Protein AF-A0A182WFQ1-F1 (afdb_monomer_lite)

pLDDT: mean 82.79, std 10.6, range [50.44, 94.12]

Radius of gyration: 27.4 Å; chains: 1; bounding box: 54×33×78 Å

Secondary structure (DSSP, 8-state):
--HHHHHHHHHHHHHHHHHHHHHHHHHHHHHHHHHHHHHHHHHHHHHHHHHHHHHHHHHHHHHHHHHHHSTTT----HHHHHHHHHHHHHHHHHHHHHHHHHHHHHHHHHHHHHHHHHHHHHHTT-

Structure (mmCIF, N/CA/C/O backbone):
data_AF-A0A182WFQ1-F1
#
_entry.id   AF-A0A182WFQ1-F1
#
loop_
_atom_site.group_PDB
_atom_site.id
_atom_site.type_symbol
_atom_site.label_atom_id
_atom_site.label_alt_id
_atom_site.label_comp_id
_atom_site.label_asym_id
_atom_site.label_entity_id
_atom_site.label_seq_id
_atom_site.pdbx_PDB_ins_code
_atom_site.Cartn_x
_atom_site.Cartn_y
_atom_site.Cartn_z
_atom_site.occupancy
_atom_site.B_iso_or_equiv
_atom_site.auth_seq_id
_atom_site.auth_comp_id
_atom_site.auth_asym_id
_atom_site.auth_atom_id
_atom_site.pdbx_PDB_model_num
ATOM 1 N N . MET A 1 1 ? -12.522 26.224 32.947 1.00 50.44 1 MET A N 1
ATOM 2 C CA . MET A 1 1 ? -12.368 24.757 32.776 1.00 50.44 1 MET A CA 1
ATOM 3 C C . MET A 1 1 ? -13.266 23.891 33.689 1.00 50.44 1 MET A C 1
ATOM 5 O O . MET A 1 1 ? -13.048 22.689 33.748 1.00 50.44 1 MET A O 1
ATOM 9 N N . ASN A 1 2 ? -14.300 24.424 34.371 1.00 58.62 2 ASN A N 1
ATOM 10 C CA . ASN A 1 2 ? -14.943 23.707 35.496 1.00 58.62 2 ASN A CA 1
ATOM 11 C C . ASN A 1 2 ? -16.427 23.343 35.331 1.00 58.62 2 ASN A C 1
ATOM 13 O O . ASN A 1 2 ? -16.930 22.537 36.112 1.00 58.62 2 ASN A O 1
ATOM 17 N N . GLU A 1 3 ? -17.139 23.889 34.344 1.00 68.88 3 GLU A N 1
ATOM 18 C CA . GLU A 1 3 ? -18.577 23.627 34.207 1.00 68.88 3 GLU A CA 1
ATOM 19 C C . GLU A 1 3 ? -18.862 22.309 33.475 1.00 68.88 3 GLU A C 1
ATOM 21 O O . GLU A 1 3 ? -19.625 21.482 33.975 1.00 68.88 3 GLU A O 1
ATOM 26 N N . SER A 1 4 ? -18.160 22.045 32.369 1.00 68.12 4 SER A N 1
ATOM 27 C CA . SER A 1 4 ? -18.253 20.787 31.614 1.00 68.12 4 SER A CA 1
ATOM 28 C C . SER A 1 4 ? -17.891 19.580 32.484 1.00 68.12 4 SER A C 1
ATOM 30 O O . SER A 1 4 ? -18.611 18.586 32.509 1.00 68.12 4 SER A O 1
ATOM 32 N N . THR A 1 5 ? -16.836 19.704 33.293 1.00 71.31 5 THR A N 1
ATOM 33 C CA . THR A 1 5 ? -16.376 18.661 34.220 1.00 71.31 5 THR A CA 1
ATOM 34 C C . THR A 1 5 ? -17.359 18.433 35.375 1.00 71.31 5 THR A C 1
ATOM 36 O O . THR A 1 5 ? -17.559 17.293 35.795 1.00 71.31 5 THR A O 1
ATOM 39 N N . ARG A 1 6 ? -18.029 19.487 35.880 1.00 70.88 6 ARG A N 1
ATOM 40 C CA . ARG A 1 6 ? -19.098 19.362 36.896 1.00 70.88 6 ARG A CA 1
ATOM 41 C C . ARG A 1 6 ? -20.345 18.681 36.331 1.00 70.88 6 ARG A C 1
ATOM 43 O O . ARG A 1 6 ? -20.879 17.782 36.981 1.00 70.88 6 ARG A O 1
ATOM 50 N N . ARG A 1 7 ? -20.783 19.069 35.128 1.00 70.31 7 ARG A N 1
ATOM 51 C CA . ARG A 1 7 ? -21.941 18.468 34.441 1.00 70.31 7 ARG A CA 1
ATOM 52 C C . ARG A 1 7 ? -21.690 16.999 34.078 1.00 70.31 7 ARG A C 1
ATOM 54 O O . ARG A 1 7 ? -22.576 16.167 34.283 1.00 70.31 7 ARG A O 1
ATOM 61 N N . LEU A 1 8 ? -20.468 16.662 33.651 1.00 68.38 8 LEU A N 1
ATOM 62 C CA . LEU A 1 8 ? -20.026 15.279 33.435 1.00 68.38 8 LEU A CA 1
ATOM 63 C C . LEU A 1 8 ? -20.083 14.452 34.723 1.00 68.38 8 LEU A C 1
ATOM 65 O O . LEU A 1 8 ? -20.661 13.370 34.719 1.00 68.38 8 LEU A O 1
ATOM 69 N N . LYS A 1 9 ? -19.563 14.965 35.848 1.00 65.69 9 LYS A N 1
ATOM 70 C CA . LYS A 1 9 ? -19.596 14.255 37.143 1.00 65.69 9 LYS A CA 1
ATOM 71 C C . LYS A 1 9 ? -21.018 14.007 37.658 1.00 65.69 9 LYS A C 1
ATOM 73 O O . LYS A 1 9 ? -21.297 12.933 38.185 1.00 65.69 9 LYS A O 1
ATOM 78 N N . LEU A 1 10 ? -21.920 14.978 37.507 1.00 69.69 10 LEU A N 1
ATOM 79 C CA . LEU A 1 10 ? -23.327 14.836 37.907 1.00 69.69 10 LEU A CA 1
ATOM 80 C C . LEU A 1 10 ? -24.071 13.804 37.048 1.00 69.69 10 LEU A C 1
ATOM 82 O O . LEU A 1 10 ? -24.807 12.978 37.586 1.00 69.69 10 LEU A O 1
ATOM 86 N N . SER A 1 11 ? -23.834 13.808 35.735 1.00 61.69 11 SER A N 1
ATOM 87 C CA . SER A 1 11 ? -24.432 12.835 34.809 1.00 61.69 11 SER A CA 1
ATOM 88 C C . SER A 1 11 ? -23.849 11.433 35.009 1.00 61.69 11 SER A C 1
ATOM 90 O O . SER A 1 11 ? -24.584 10.450 35.008 1.00 61.69 11 SER A O 1
ATOM 92 N N . SER A 1 12 ? -22.545 11.346 35.292 1.00 61.91 12 SER A N 1
ATOM 93 C CA . SER A 1 12 ? -21.838 10.103 35.613 1.00 61.91 12 SER A CA 1
ATOM 94 C C . SER A 1 12 ? -22.377 9.426 36.875 1.00 61.91 12 SER A C 1
ATOM 96 O O . SER A 1 12 ? -22.574 8.217 36.874 1.00 61.91 12 SER A O 1
ATOM 98 N N . LYS A 1 13 ? -22.721 10.194 37.920 1.00 64.44 13 LYS A N 1
ATOM 99 C CA . LYS A 1 13 ? -23.388 9.651 39.116 1.00 64.44 13 LYS A CA 1
ATOM 100 C C . LYS A 1 13 ? -24.792 9.099 38.838 1.00 64.44 13 LYS A C 1
ATOM 102 O O . LYS A 1 13 ? -25.201 8.161 39.507 1.00 64.44 13 LYS A O 1
ATOM 107 N N . LYS A 1 14 ? -25.526 9.673 37.878 1.00 66.75 14 LYS A N 1
ATOM 108 C CA . LYS A 1 14 ? -26.889 9.239 37.514 1.00 66.75 14 LYS A CA 1
ATOM 109 C C . LYS A 1 14 ? -26.914 8.017 36.592 1.00 66.75 14 LYS A C 1
ATOM 111 O O . LYS A 1 14 ? -27.834 7.218 36.685 1.00 66.75 14 LYS A O 1
ATOM 116 N N . LEU A 1 15 ? -25.924 7.886 35.711 1.00 67.31 15 LEU A N 1
ATOM 117 C CA . LEU A 1 15 ? -25.874 6.873 34.646 1.00 67.31 15 LEU A CA 1
ATOM 118 C C . LEU A 1 15 ? -24.772 5.818 34.860 1.00 67.31 15 LEU A C 1
ATOM 120 O O . LEU A 1 15 ? -24.500 5.027 33.960 1.00 67.31 15 LEU A O 1
ATOM 124 N N . GLY A 1 16 ? -24.117 5.822 36.027 1.00 63.91 16 GLY A N 1
ATOM 125 C CA . GLY A 1 16 ? -22.836 5.152 36.287 1.00 63.91 16 GLY A CA 1
ATOM 126 C C . GLY A 1 16 ? -22.711 3.724 35.752 1.00 63.91 16 GLY A C 1
ATOM 127 O O . GLY A 1 16 ? -21.753 3.439 35.041 1.00 63.91 16 GLY A O 1
ATOM 128 N N . SER A 1 17 ? -23.694 2.851 35.999 1.00 68.56 17 SER A N 1
ATOM 129 C CA . SER A 1 17 ? -23.629 1.453 35.537 1.00 68.56 17 SER A CA 1
ATOM 130 C C . SER A 1 17 ? -23.721 1.303 34.014 1.00 68.56 17 SER A C 1
ATOM 132 O O . SER A 1 17 ? -23.117 0.396 33.452 1.00 68.56 17 SER A O 1
ATOM 134 N N . CYS A 1 18 ? -24.442 2.194 33.329 1.00 72.88 18 CYS A N 1
ATOM 135 C CA . CYS A 1 18 ? -24.583 2.177 31.872 1.00 72.88 18 CYS A CA 1
ATOM 136 C C . CYS A 1 18 ? -23.333 2.753 31.191 1.00 72.88 18 CYS A C 1
ATOM 138 O O . CYS A 1 18 ? -22.899 2.253 30.159 1.00 72.88 18 CYS A O 1
ATOM 140 N N . ILE A 1 19 ? -22.709 3.767 31.802 1.00 72.88 19 ILE A N 1
ATOM 141 C CA . ILE A 1 19 ? -21.465 4.369 31.301 1.00 72.88 19 ILE A CA 1
ATOM 142 C C . ILE A 1 19 ? -20.292 3.389 31.411 1.00 72.88 19 ILE A C 1
ATOM 144 O O . ILE A 1 19 ? -19.478 3.313 30.493 1.00 72.88 19 ILE A O 1
ATOM 148 N N . GLU A 1 20 ? -20.188 2.631 32.507 1.00 72.25 20 GLU A N 1
ATOM 149 C CA . GLU A 1 20 ? -19.124 1.627 32.641 1.00 72.25 20 GLU A CA 1
ATOM 150 C C . GLU A 1 20 ? -19.299 0.453 31.677 1.00 72.25 20 GLU A C 1
ATOM 152 O O . GLU A 1 20 ? -18.312 -0.001 31.104 1.00 72.25 20 GLU A O 1
ATOM 157 N N . LYS A 1 21 ? -20.540 0.025 31.417 1.00 73.00 21 LYS A N 1
ATOM 158 C CA . LYS A 1 21 ? -20.833 -1.020 30.423 1.00 73.00 21 LYS A CA 1
ATOM 159 C C . LYS A 1 21 ? -20.558 -0.575 28.986 1.00 73.00 21 LYS A C 1
ATOM 161 O O . LYS A 1 21 ? -20.089 -1.380 28.192 1.00 73.00 21 LYS A O 1
ATOM 166 N N . ALA A 1 22 ? -20.804 0.694 28.657 1.00 80.44 22 ALA A N 1
A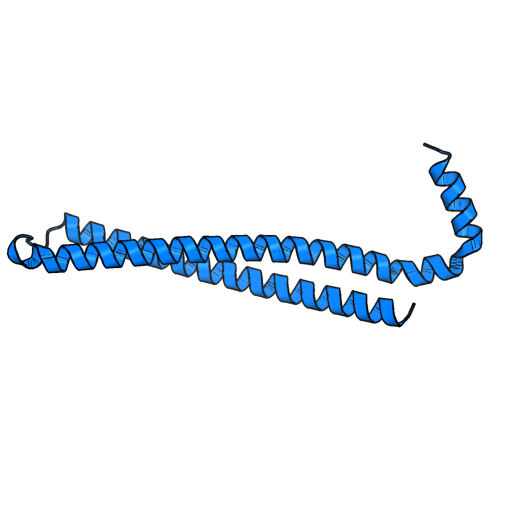TOM 167 C CA . ALA A 1 22 ? -20.588 1.227 27.311 1.00 80.44 22 ALA A CA 1
ATOM 168 C C . ALA A 1 22 ? -19.132 1.621 27.020 1.00 80.44 22 ALA A C 1
ATOM 170 O O . ALA A 1 22 ? -18.740 1.724 25.859 1.00 80.44 22 ALA A O 1
ATOM 171 N N . ARG A 1 23 ? -18.303 1.839 28.050 1.00 84.25 23 ARG A N 1
ATOM 172 C CA . ARG A 1 23 ? -16.907 2.274 27.879 1.00 84.25 23 ARG A CA 1
ATOM 173 C C . ARG A 1 23 ? -16.076 1.343 26.973 1.00 84.25 23 ARG A C 1
ATOM 175 O O . ARG A 1 23 ? -15.451 1.873 26.056 1.00 84.25 23 ARG A O 1
ATOM 182 N N . PRO A 1 24 ? -16.096 0.003 27.133 1.00 86.25 24 PRO A N 1
ATOM 183 C CA . PRO A 1 24 ? -15.333 -0.901 26.269 1.00 86.25 24 PRO A CA 1
ATOM 184 C C . PRO A 1 24 ? -15.710 -0.795 24.788 1.00 86.25 24 PRO A C 1
ATOM 186 O O . PRO A 1 24 ? -14.838 -0.910 23.928 1.00 86.25 24 PRO A O 1
ATOM 189 N N . TYR A 1 25 ? -16.988 -0.546 24.484 1.00 86.44 25 TYR A N 1
ATOM 190 C CA . TYR A 1 25 ? -17.459 -0.343 23.114 1.00 86.44 25 TYR A CA 1
ATOM 191 C C . TYR A 1 25 ? -16.864 0.926 22.500 1.00 86.44 25 TYR A C 1
ATOM 193 O O . TYR A 1 25 ? -16.300 0.869 21.411 1.00 86.44 25 TYR A O 1
ATOM 201 N N . TYR A 1 26 ? -16.915 2.058 23.209 1.00 87.00 26 TYR A N 1
ATOM 202 C CA . TYR A 1 26 ? -16.348 3.311 22.702 1.00 87.00 26 TYR A CA 1
ATOM 203 C C . TYR A 1 26 ? -14.820 3.249 22.559 1.00 87.00 26 TYR A C 1
ATOM 205 O O . TYR A 1 26 ? -14.282 3.761 21.579 1.00 87.00 26 TYR A O 1
ATOM 213 N N . GLU A 1 27 ? -14.122 2.567 23.470 1.00 89.19 27 GLU A N 1
ATOM 214 C CA . GLU A 1 27 ? -12.681 2.311 23.335 1.00 89.19 27 GLU A CA 1
ATOM 215 C C . GLU A 1 27 ? -12.360 1.419 22.123 1.00 89.19 27 GLU A C 1
ATOM 217 O O . GLU A 1 27 ? -11.361 1.632 21.433 1.00 89.19 27 GLU A O 1
ATOM 222 N N . ALA A 1 28 ? -13.191 0.409 21.844 1.00 88.12 28 ALA A N 1
ATOM 223 C CA . ALA A 1 28 ? -13.051 -0.416 20.647 1.00 88.12 28 ALA A CA 1
ATOM 224 C C . ALA A 1 28 ? -13.347 0.386 19.371 1.00 88.12 28 ALA A C 1
ATOM 226 O O . ALA A 1 28 ? -12.625 0.235 18.388 1.00 88.12 28 ALA A O 1
ATOM 227 N N . LEU A 1 29 ? -14.347 1.272 19.401 1.00 89.31 29 LEU A N 1
ATOM 228 C CA . LEU A 1 29 ? -14.722 2.133 18.280 1.00 89.31 29 LEU A CA 1
ATOM 229 C C . LEU A 1 29 ? -13.594 3.102 17.916 1.00 89.31 29 LEU A C 1
ATOM 231 O O . LEU A 1 29 ? -13.276 3.275 16.740 1.00 89.31 29 LEU A O 1
ATOM 235 N N . GLU A 1 30 ? -12.944 3.697 18.917 1.00 91.44 30 GLU A N 1
ATOM 236 C CA . GLU A 1 30 ? -11.777 4.552 18.700 1.00 91.44 30 GLU A CA 1
ATOM 237 C C . GLU A 1 30 ? -10.620 3.767 18.064 1.00 91.44 30 GLU A C 1
ATOM 239 O O . GLU A 1 30 ? -10.039 4.214 17.073 1.00 91.44 30 GLU A O 1
ATOM 244 N N . LYS A 1 31 ? -10.339 2.553 18.555 1.00 90.44 31 LYS A N 1
ATOM 245 C CA . LYS A 1 31 ? -9.314 1.670 17.973 1.00 90.44 31 LYS A CA 1
ATOM 246 C C . LYS A 1 31 ? -9.639 1.258 16.537 1.00 90.44 31 LYS A C 1
ATOM 248 O O . LYS A 1 31 ? -8.745 1.285 15.694 1.00 90.44 31 LYS A O 1
ATOM 253 N N . ALA A 1 32 ? -10.894 0.919 16.246 1.00 89.31 32 ALA A N 1
ATOM 254 C CA . ALA A 1 32 ? -11.339 0.585 14.896 1.00 89.31 32 ALA A CA 1
ATOM 255 C C . ALA A 1 32 ? -11.180 1.777 13.946 1.00 89.31 32 ALA A C 1
ATOM 257 O O . ALA A 1 32 ? -10.676 1.613 12.839 1.00 89.31 32 ALA A O 1
ATOM 258 N N . LYS A 1 33 ? -11.501 2.993 14.403 1.00 92.69 33 LYS A N 1
ATOM 259 C CA . LYS A 1 33 ? -11.310 4.218 13.619 1.00 92.69 33 LYS A CA 1
ATOM 260 C C . LYS A 1 33 ? -9.837 4.489 13.305 1.00 92.69 33 LYS A C 1
ATOM 262 O O . LYS A 1 33 ? -9.510 4.841 12.174 1.00 92.69 33 LYS A O 1
ATOM 267 N N . VAL A 1 34 ? -8.939 4.306 14.275 1.00 93.81 34 VAL A N 1
ATOM 268 C CA . VAL A 1 34 ? -7.491 4.429 14.036 1.00 93.81 34 VAL A CA 1
ATOM 269 C C . VAL A 1 34 ? -7.023 3.377 13.027 1.00 93.81 34 VAL A C 1
ATOM 271 O O . VAL A 1 34 ? -6.371 3.726 12.045 1.00 93.81 34 VAL A O 1
ATOM 274 N N . ALA A 1 35 ? -7.416 2.113 13.209 1.00 89.31 35 ALA A N 1
ATOM 275 C CA . ALA A 1 35 ? -7.068 1.032 12.288 1.00 89.31 35 ALA A CA 1
ATOM 276 C C . ALA A 1 35 ? -7.601 1.278 10.863 1.00 89.31 35 ALA A C 1
ATOM 278 O O . ALA A 1 35 ? -6.898 1.006 9.890 1.00 89.31 35 ALA A O 1
ATOM 279 N N . GLN A 1 36 ? -8.798 1.857 10.731 1.00 90.31 36 GLN A N 1
ATOM 280 C CA . GLN A 1 36 ? -9.384 2.244 9.448 1.00 90.31 36 GLN A CA 1
ATOM 281 C C . GLN A 1 36 ? -8.521 3.282 8.726 1.00 90.31 36 GLN A C 1
ATOM 283 O O . GLN A 1 36 ? -8.207 3.111 7.550 1.00 90.31 36 GLN A O 1
ATOM 288 N N . LEU A 1 37 ? -8.120 4.347 9.427 1.00 94.12 37 LEU A N 1
ATOM 289 C CA . LEU A 1 37 ? -7.291 5.413 8.859 1.00 94.12 37 LEU A CA 1
ATOM 290 C C . LEU A 1 37 ? -5.923 4.882 8.422 1.00 94.12 37 LEU A C 1
ATOM 292 O O . LEU A 1 37 ? -5.447 5.208 7.335 1.00 94.12 37 LEU A O 1
ATOM 296 N N . GLU A 1 38 ? -5.306 4.021 9.232 1.00 92.00 38 GLU A N 1
ATOM 297 C CA . GLU A 1 38 ? -4.048 3.369 8.867 1.00 92.00 38 GLU A CA 1
ATOM 298 C C . GLU A 1 38 ? -4.203 2.446 7.651 1.00 92.00 38 GLU A C 1
ATOM 300 O O . GLU A 1 38 ? -3.338 2.432 6.772 1.00 92.00 38 GLU A O 1
ATOM 305 N N . CYS A 1 39 ? -5.309 1.700 7.567 1.00 90.50 39 CYS A N 1
ATOM 306 C CA . CYS A 1 39 ? -5.619 0.847 6.423 1.00 90.50 39 CYS A CA 1
ATOM 307 C C . CYS A 1 39 ? -5.824 1.671 5.146 1.00 90.50 39 CYS A C 1
ATOM 309 O O . CYS A 1 39 ? -5.272 1.332 4.098 1.00 90.50 39 CYS A O 1
ATOM 311 N N . GLN A 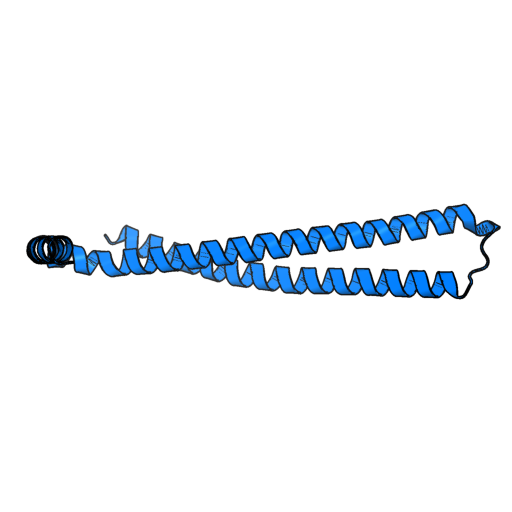1 40 ? -6.555 2.785 5.224 1.00 92.38 40 GLN A N 1
ATOM 312 C CA . GLN A 1 40 ? -6.744 3.703 4.097 1.00 92.38 40 GLN A CA 1
ATOM 313 C C . GLN A 1 40 ? -5.411 4.300 3.636 1.00 92.38 40 GLN A C 1
ATOM 315 O O . GLN A 1 40 ? -5.115 4.299 2.442 1.00 92.38 40 GLN A O 1
ATOM 320 N N . ALA A 1 41 ? -4.560 4.732 4.568 1.00 93.56 41 ALA A N 1
ATOM 321 C CA . ALA A 1 41 ? -3.229 5.230 4.237 1.00 93.56 41 ALA A CA 1
ATOM 322 C C . ALA A 1 41 ? -2.369 4.159 3.538 1.00 93.56 41 ALA A C 1
ATOM 324 O O . ALA A 1 41 ? -1.704 4.455 2.544 1.00 93.56 41 ALA A O 1
ATOM 325 N N . ALA A 1 42 ? -2.406 2.909 4.012 1.00 88.94 42 ALA A N 1
ATOM 326 C CA . ALA A 1 42 ? -1.711 1.793 3.368 1.00 88.94 42 ALA A CA 1
ATOM 327 C C . ALA A 1 42 ? -2.296 1.459 1.981 1.00 88.94 42 ALA A C 1
ATOM 329 O O . ALA A 1 42 ? -1.543 1.178 1.050 1.00 88.94 42 ALA A O 1
ATOM 330 N N . THR A 1 43 ? -3.618 1.567 1.815 1.00 90.94 43 THR A N 1
ATOM 331 C CA . THR A 1 43 ? -4.308 1.386 0.525 1.00 90.94 43 THR A CA 1
ATOM 332 C C . THR A 1 43 ? -3.808 2.396 -0.504 1.00 90.94 43 THR A C 1
ATOM 334 O O . THR A 1 43 ? -3.422 2.012 -1.606 1.00 90.94 43 THR A O 1
ATOM 337 N N . LEU A 1 44 ? -3.748 3.680 -0.133 1.00 93.00 44 LEU A N 1
ATOM 338 C CA . LEU A 1 44 ? -3.265 4.749 -1.013 1.00 93.00 44 LEU A CA 1
ATOM 339 C C . LEU A 1 44 ? -1.799 4.539 -1.413 1.00 93.00 44 LEU A C 1
ATOM 341 O O . LEU A 1 44 ? -1.436 4.733 -2.572 1.00 93.00 44 LEU A O 1
ATOM 345 N N . LYS A 1 45 ? -0.947 4.099 -0.475 1.00 91.81 45 LYS A N 1
ATOM 346 C CA . LYS A 1 45 ? 0.449 3.746 -0.783 1.00 91.81 45 LYS A CA 1
ATOM 347 C C . LYS A 1 45 ? 0.534 2.597 -1.788 1.00 91.81 45 LYS A C 1
ATOM 349 O O . LYS A 1 45 ? 1.310 2.692 -2.735 1.00 91.81 45 LYS A O 1
ATOM 354 N N . TYR A 1 46 ? -0.262 1.545 -1.602 1.00 89.75 46 TYR A N 1
ATOM 355 C CA . TYR A 1 46 ? -0.303 0.404 -2.516 1.00 89.75 46 TYR A CA 1
ATOM 356 C C . TYR A 1 46 ? -0.798 0.800 -3.914 1.00 89.75 46 TYR A C 1
ATOM 358 O O . TYR A 1 46 ? -0.199 0.410 -4.914 1.00 89.75 46 TYR A O 1
ATOM 366 N N . GLN A 1 47 ? -1.844 1.627 -3.999 1.00 92.44 47 GLN A N 1
ATOM 367 C CA . GLN A 1 47 ? -2.341 2.167 -5.269 1.00 92.44 47 GLN A CA 1
ATOM 368 C C . GLN A 1 47 ? -1.260 2.965 -6.000 1.00 92.44 47 GLN A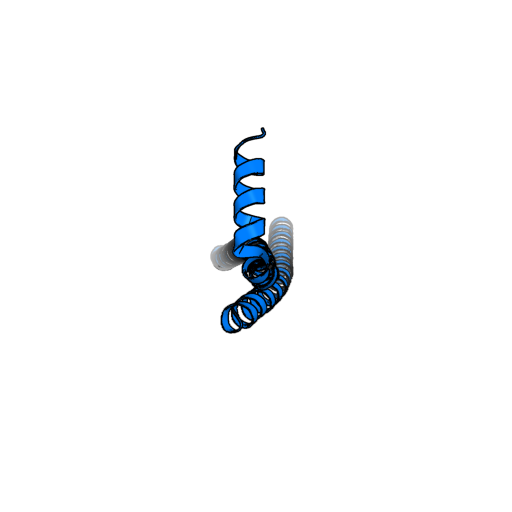 C 1
ATOM 370 O O . GLN A 1 47 ? -0.974 2.684 -7.160 1.00 92.44 47 GLN A O 1
ATOM 375 N N . ARG A 1 48 ? -0.572 3.869 -5.296 1.00 92.50 48 ARG A N 1
ATOM 376 C CA . ARG A 1 48 ? 0.535 4.635 -5.875 1.00 92.50 48 ARG A CA 1
ATOM 377 C C . ARG A 1 48 ? 1.682 3.737 -6.350 1.00 92.50 48 ARG A C 1
ATOM 379 O O . ARG A 1 48 ? 2.235 3.969 -7.420 1.00 92.50 48 ARG A O 1
ATOM 386 N N . ALA A 1 49 ? 2.047 2.711 -5.580 1.00 89.12 49 ALA A N 1
ATOM 387 C CA . ALA A 1 49 ? 3.075 1.753 -5.990 1.00 89.12 49 ALA A CA 1
ATOM 388 C C . ALA A 1 49 ? 2.656 0.966 -7.247 1.00 89.12 49 ALA A C 1
ATOM 390 O O . ALA A 1 49 ? 3.471 0.758 -8.144 1.00 89.12 49 ALA A O 1
ATOM 391 N N . ASN A 1 50 ? 1.376 0.590 -7.357 1.00 90.06 50 ASN A N 1
ATOM 392 C CA . ASN A 1 50 ? 0.830 -0.036 -8.563 1.00 90.06 50 ASN A CA 1
ATOM 393 C C . ASN A 1 50 ? 0.905 0.883 -9.787 1.00 90.06 50 ASN A C 1
ATOM 395 O O . ASN A 1 50 ? 1.271 0.415 -10.862 1.00 90.06 50 ASN A O 1
ATOM 399 N N . GLU A 1 51 ? 0.581 2.167 -9.635 1.00 93.06 51 GLU A N 1
ATOM 400 C CA . GLU A 1 51 ? 0.653 3.154 -10.721 1.00 93.06 51 GLU A CA 1
ATOM 401 C C . GLU A 1 51 ? 2.090 3.345 -11.214 1.00 93.06 51 GLU A C 1
ATOM 403 O O . GLU A 1 51 ? 2.344 3.304 -12.417 1.00 93.06 51 GLU A O 1
ATOM 408 N N . ILE A 1 52 ? 3.046 3.484 -10.290 1.00 90.38 52 ILE A N 1
ATOM 409 C CA . ILE A 1 52 ? 4.476 3.590 -10.619 1.00 90.38 52 ILE A CA 1
ATOM 410 C C . ILE A 1 52 ? 4.942 2.345 -11.376 1.00 90.38 52 ILE A C 1
ATOM 412 O O . ILE A 1 52 ? 5.651 2.456 -12.376 1.00 90.38 52 ILE A O 1
ATOM 416 N N . HIS A 1 53 ? 4.521 1.162 -10.928 1.00 89.88 53 HIS A N 1
ATOM 417 C CA . HIS A 1 53 ? 4.852 -0.095 -11.588 1.00 89.88 53 HIS A CA 1
ATOM 418 C C . HIS A 1 53 ? 4.258 -0.207 -12.993 1.00 89.88 53 HIS A C 1
ATOM 420 O O . HIS A 1 53 ? 4.945 -0.619 -13.928 1.00 89.88 53 HIS A O 1
ATOM 426 N N . ALA A 1 54 ? 2.998 0.195 -13.165 1.00 91.12 54 ALA A N 1
ATOM 427 C CA . ALA A 1 54 ? 2.354 0.235 -14.473 1.00 91.12 54 ALA A CA 1
ATOM 428 C C . ALA A 1 54 ? 3.096 1.184 -15.429 1.00 91.12 54 ALA A C 1
ATOM 430 O O . ALA A 1 54 ? 3.427 0.785 -16.544 1.00 91.12 54 ALA A O 1
ATOM 431 N N . ALA A 1 55 ? 3.454 2.385 -14.965 1.00 90.00 55 ALA A N 1
ATOM 432 C CA . ALA A 1 55 ? 4.218 3.356 -15.748 1.00 90.00 55 ALA A CA 1
ATOM 433 C C . ALA A 1 55 ? 5.635 2.859 -16.093 1.00 90.00 55 ALA A C 1
ATOM 435 O O . ALA A 1 55 ? 6.137 3.090 -17.196 1.00 90.00 55 ALA A O 1
ATOM 436 N N . ALA A 1 56 ? 6.300 2.153 -15.171 1.00 87.94 56 ALA A N 1
ATOM 437 C CA . ALA A 1 56 ? 7.603 1.544 -15.429 1.00 87.94 56 ALA A CA 1
ATOM 438 C C . ALA A 1 56 ? 7.511 0.459 -16.516 1.00 87.94 56 ALA A C 1
ATOM 440 O O . ALA A 1 56 ? 8.335 0.444 -17.431 1.00 87.94 56 ALA A O 1
ATOM 441 N N . LYS A 1 57 ? 6.478 -0.391 -16.469 1.00 89.44 57 LYS A N 1
ATOM 442 C CA . LYS A 1 57 ? 6.206 -1.390 -17.514 1.00 89.44 57 LYS A CA 1
ATOM 443 C C . LYS A 1 57 ? 5.896 -0.758 -18.866 1.00 89.44 57 LYS A C 1
ATOM 445 O O . LYS A 1 57 ? 6.419 -1.218 -19.873 1.00 89.44 57 LYS A O 1
ATOM 450 N N . GLU A 1 58 ? 5.093 0.301 -18.891 1.00 89.88 58 GLU A N 1
ATOM 451 C CA . GLU A 1 58 ? 4.799 1.039 -20.124 1.00 89.88 58 GLU A CA 1
ATOM 452 C C . GLU A 1 58 ? 6.071 1.656 -20.722 1.00 89.88 58 GLU A C 1
ATOM 454 O O . GLU A 1 58 ? 6.299 1.566 -21.925 1.00 89.88 58 GLU A O 1
ATOM 459 N N . THR A 1 59 ? 6.956 2.196 -19.878 1.00 86.69 59 THR A N 1
ATOM 460 C CA . THR A 1 59 ? 8.259 2.722 -20.316 1.00 86.69 59 THR A CA 1
ATOM 461 C C . THR A 1 59 ? 9.113 1.634 -20.978 1.00 86.69 59 THR A C 1
ATOM 463 O O . THR A 1 59 ? 9.706 1.887 -22.025 1.00 86.69 59 THR A O 1
ATOM 466 N N . VAL A 1 60 ? 9.162 0.426 -20.399 1.00 84.38 60 VAL A N 1
ATOM 467 C CA . VAL A 1 60 ? 9.870 -0.721 -20.997 1.00 84.38 60 VAL A CA 1
ATOM 468 C C . VAL A 1 60 ? 9.232 -1.120 -22.324 1.00 84.38 60 VAL A C 1
ATOM 470 O O . VAL A 1 60 ? 9.941 -1.215 -23.320 1.00 84.38 60 VAL A O 1
ATOM 473 N N . ALA A 1 61 ? 7.907 -1.263 -22.372 1.00 87.00 61 ALA A N 1
ATOM 474 C CA . ALA A 1 61 ? 7.200 -1.645 -23.592 1.00 87.00 61 ALA A CA 1
ATOM 475 C C . ALA A 1 61 ? 7.436 -0.645 -24.741 1.00 87.00 61 ALA A C 1
ATOM 477 O O . ALA A 1 61 ? 7.668 -1.040 -25.884 1.00 87.00 61 ALA A O 1
ATOM 478 N N . LEU A 1 62 ? 7.442 0.659 -24.444 1.00 86.44 62 LEU A N 1
ATOM 479 C CA . LEU A 1 62 ? 7.760 1.701 -25.424 1.00 86.44 62 LEU A CA 1
ATOM 480 C C . LEU A 1 62 ? 9.221 1.633 -25.892 1.00 86.44 62 LEU A C 1
ATOM 482 O O . LEU A 1 62 ? 9.496 1.860 -27.073 1.00 86.44 62 LEU A O 1
ATOM 486 N N . ALA A 1 63 ? 10.159 1.327 -24.992 1.00 80.88 63 ALA A N 1
ATOM 487 C CA . ALA A 1 63 ? 11.565 1.143 -25.344 1.00 80.88 63 ALA A CA 1
ATOM 488 C C . ALA A 1 63 ? 11.765 -0.083 -26.256 1.00 80.88 63 ALA A C 1
ATOM 490 O O . ALA A 1 63 ? 12.452 0.019 -27.274 1.00 80.88 63 ALA A O 1
ATOM 491 N N . GLU A 1 64 ? 11.104 -1.202 -25.949 1.00 80.94 64 GLU A N 1
ATOM 492 C CA . GLU A 1 64 ? 11.103 -2.421 -26.768 1.00 80.94 64 GLU A CA 1
ATOM 493 C C . GLU A 1 64 ? 10.504 -2.168 -28.159 1.00 80.94 64 GLU A C 1
ATOM 495 O O . GLU A 1 64 ? 11.108 -2.527 -29.171 1.00 80.94 64 GLU A O 1
ATOM 500 N N . GLN A 1 65 ? 9.360 -1.477 -28.241 1.00 84.25 65 GLN A N 1
ATOM 501 C CA . GLN A 1 65 ? 8.718 -1.149 -29.517 1.00 84.25 65 GLN A CA 1
ATOM 502 C C . GLN A 1 65 ? 9.610 -0.269 -30.407 1.00 84.25 65 GLN A C 1
ATOM 504 O O . GLN A 1 65 ? 9.715 -0.499 -31.618 1.00 84.25 65 GLN A O 1
ATOM 509 N N . ARG A 1 66 ? 10.267 0.739 -29.818 1.00 79.00 66 ARG A N 1
ATOM 510 C CA . ARG A 1 66 ? 11.224 1.593 -30.539 1.00 79.00 66 ARG A CA 1
ATOM 511 C C . ARG A 1 66 ? 12.408 0.788 -31.059 1.00 79.00 66 ARG A C 1
ATOM 513 O O . ARG A 1 66 ? 12.785 0.965 -32.213 1.00 79.00 66 ARG A O 1
ATOM 520 N N . PHE A 1 67 ? 12.941 -0.127 -30.252 1.00 74.25 67 PHE A N 1
ATOM 521 C CA . PHE A 1 67 ? 14.030 -1.003 -30.675 1.00 74.25 67 PHE A CA 1
ATOM 522 C C . PHE A 1 67 ? 13.631 -1.898 -31.856 1.00 74.25 67 PHE A C 1
ATOM 524 O O . PHE A 1 67 ? 14.345 -1.946 -32.855 1.00 74.25 67 PHE A O 1
ATOM 531 N N . MET A 1 68 ? 12.461 -2.542 -31.796 1.00 76.62 68 MET A N 1
ATOM 532 C CA . MET A 1 68 ? 11.963 -3.372 -32.902 1.00 76.62 68 MET A CA 1
ATOM 533 C C . MET A 1 68 ? 11.771 -2.572 -34.199 1.00 76.62 68 MET A C 1
ATOM 535 O O . MET A 1 68 ? 12.028 -3.090 -35.283 1.00 76.62 68 MET A O 1
ATOM 539 N N . SER A 1 69 ? 11.353 -1.309 -34.092 1.00 76.56 69 SER A N 1
ATOM 540 C CA . SER A 1 69 ? 11.102 -0.437 -35.249 1.00 76.56 69 SER A CA 1
ATOM 541 C C . SER A 1 69 ? 12.391 0.098 -35.889 1.00 76.56 69 SER A C 1
ATOM 543 O O . SER A 1 69 ? 12.443 0.266 -37.104 1.00 76.56 69 SER A O 1
ATOM 545 N N . ASN A 1 70 ? 13.447 0.311 -35.096 1.00 68.12 70 ASN A N 1
ATOM 546 C CA . ASN A 1 70 ? 14.749 0.824 -35.547 1.00 68.12 70 ASN A CA 1
ATOM 547 C C . ASN A 1 70 ? 15.831 -0.266 -35.675 1.00 68.12 70 ASN A C 1
ATOM 549 O O . ASN A 1 70 ? 17.010 0.039 -35.857 1.00 68.12 70 ASN A O 1
ATOM 553 N N . SER A 1 71 ? 15.434 -1.542 -35.636 1.00 62.84 71 SER A N 1
ATOM 554 C CA . SER A 1 71 ? 16.331 -2.707 -35.643 1.00 62.84 71 SER A CA 1
ATOM 555 C C . SER A 1 71 ? 17.288 -2.777 -36.846 1.00 62.84 71 SER A C 1
ATOM 557 O O . SER A 1 71 ? 18.301 -3.463 -36.748 1.00 62.84 71 SER A O 1
ATOM 559 N N . HIS A 1 72 ? 16.987 -2.111 -37.967 1.00 63.03 72 HIS A N 1
ATOM 560 C CA . HIS A 1 72 ? 17.867 -2.062 -39.145 1.00 63.03 72 HIS A CA 1
ATOM 561 C C . HIS A 1 72 ? 18.930 -0.948 -39.088 1.00 63.03 72 HIS A C 1
ATOM 563 O O . HIS A 1 72 ? 19.907 -1.018 -39.829 1.00 63.03 72 HIS A O 1
ATOM 569 N N . GLU A 1 73 ? 18.760 0.065 -38.231 1.00 62.06 73 GLU A N 1
ATOM 570 C CA . GLU A 1 73 ? 19.670 1.219 -38.116 1.00 62.06 73 GLU A CA 1
ATOM 571 C C . GLU A 1 73 ? 20.510 1.197 -36.834 1.00 62.06 73 GLU A C 1
ATOM 573 O O . GLU A 1 73 ? 21.596 1.776 -36.795 1.00 62.06 73 GLU A O 1
ATOM 578 N N . TRP A 1 74 ? 20.024 0.556 -35.769 1.00 63.38 74 TRP A N 1
ATOM 579 C CA . TRP A 1 74 ? 20.685 0.576 -34.467 1.00 63.38 74 TRP A CA 1
ATOM 580 C C . TRP A 1 74 ? 21.637 -0.609 -34.321 1.00 63.38 74 TRP A C 1
ATOM 582 O O . TRP A 1 74 ? 21.215 -1.761 -34.222 1.00 63.38 74 TRP A O 1
ATOM 592 N N . GLN A 1 75 ? 22.939 -0.326 -34.259 1.00 61.06 75 GLN A N 1
ATOM 593 C CA . GLN A 1 75 ? 23.874 -1.281 -33.673 1.00 61.06 75 GLN A CA 1
ATOM 594 C C . GLN A 1 75 ? 23.600 -1.316 -32.176 1.00 61.06 75 GLN A C 1
ATOM 596 O O . GLN A 1 75 ? 23.460 -0.268 -31.555 1.00 61.06 75 GLN A O 1
ATOM 601 N N . PHE A 1 76 ? 23.476 -2.515 -31.619 1.00 63.75 76 PHE A N 1
ATOM 602 C CA . PHE A 1 76 ? 23.285 -2.739 -30.192 1.00 63.75 76 PHE A CA 1
ATOM 603 C C . PHE A 1 76 ? 24.502 -2.183 -29.436 1.00 63.75 76 PHE A C 1
ATOM 605 O O . PHE A 1 76 ? 25.514 -2.863 -29.267 1.00 63.75 76 PHE A O 1
ATOM 612 N N . ASP A 1 77 ? 24.446 -0.900 -29.095 1.00 76.06 77 ASP A N 1
ATOM 613 C CA . ASP A 1 77 ? 25.558 -0.140 -28.553 1.00 76.06 77 ASP A CA 1
ATOM 614 C C . ASP A 1 77 ? 25.535 -0.143 -27.020 1.00 76.06 77 ASP A C 1
ATOM 616 O O . ASP A 1 77 ? 24.597 -0.607 -26.364 1.00 76.06 77 ASP A O 1
ATOM 620 N N . ASN A 1 78 ? 26.616 0.360 -26.425 1.00 77.25 78 ASN A N 1
ATOM 621 C CA . ASN A 1 78 ? 26.757 0.403 -24.970 1.00 77.25 78 ASN A CA 1
ATOM 622 C C . ASN A 1 78 ? 25.642 1.236 -24.306 1.00 77.25 78 ASN A C 1
ATOM 624 O O . ASN A 1 78 ? 25.165 0.878 -23.232 1.00 77.25 78 ASN A O 1
ATOM 628 N N . ALA A 1 79 ? 25.179 2.302 -24.969 1.00 78.00 79 ALA A N 1
ATOM 629 C CA . ALA A 1 79 ? 24.132 3.183 -24.457 1.00 78.00 79 ALA A CA 1
ATOM 630 C C . ALA A 1 79 ? 22.768 2.479 -24.381 1.00 78.00 79 ALA A C 1
ATOM 632 O O . ALA A 1 79 ? 22.017 2.664 -23.419 1.00 78.00 79 ALA A O 1
ATOM 633 N N . TRP A 1 80 ? 22.448 1.633 -25.361 1.00 75.56 80 TRP A N 1
ATOM 634 C CA . TRP A 1 80 ? 21.220 0.848 -25.346 1.00 75.56 80 TRP A CA 1
ATOM 635 C C . TRP A 1 80 ? 21.244 -0.237 -24.264 1.00 75.56 80 TRP A C 1
ATOM 637 O O . TRP A 1 80 ? 20.256 -0.438 -23.554 1.00 75.56 80 TRP A O 1
ATOM 647 N N . GLN A 1 81 ? 22.393 -0.889 -24.069 1.00 81.62 81 GLN A N 1
ATOM 648 C CA . GLN A 1 81 ? 22.566 -1.878 -23.005 1.00 81.62 81 GLN A CA 1
ATOM 649 C C . GLN A 1 81 ? 22.415 -1.246 -21.608 1.00 81.62 81 GLN A C 1
ATOM 651 O O . GLN A 1 81 ? 21.757 -1.815 -20.733 1.00 81.62 81 GLN A O 1
ATOM 656 N N . GLU A 1 82 ? 22.955 -0.041 -21.400 1.00 84.12 82 GLU A N 1
ATOM 657 C CA . GLU A 1 82 ? 22.743 0.731 -20.171 1.00 84.12 82 GLU A CA 1
ATOM 658 C C . GLU A 1 82 ? 21.276 1.141 -19.978 1.00 84.12 82 GLU A C 1
ATOM 660 O O . GLU A 1 82 ? 20.745 1.002 -18.872 1.00 84.12 82 GLU A O 1
ATOM 665 N N . MET A 1 83 ? 20.591 1.583 -21.040 1.00 83.06 83 MET A N 1
ATOM 666 C CA . MET A 1 83 ? 19.163 1.916 -20.992 1.00 83.06 83 MET A CA 1
ATOM 667 C C . MET A 1 83 ? 18.325 0.714 -20.542 1.00 83.06 83 MET A C 1
ATOM 669 O O . MET A 1 83 ? 17.466 0.856 -19.667 1.00 83.06 83 MET A O 1
ATOM 673 N N . LEU A 1 84 ? 18.585 -0.470 -21.102 1.00 81.69 84 LEU A N 1
ATOM 674 C CA . LEU A 1 84 ? 17.842 -1.684 -20.775 1.00 81.69 84 LEU A CA 1
ATOM 675 C C . LEU A 1 84 ? 18.115 -2.14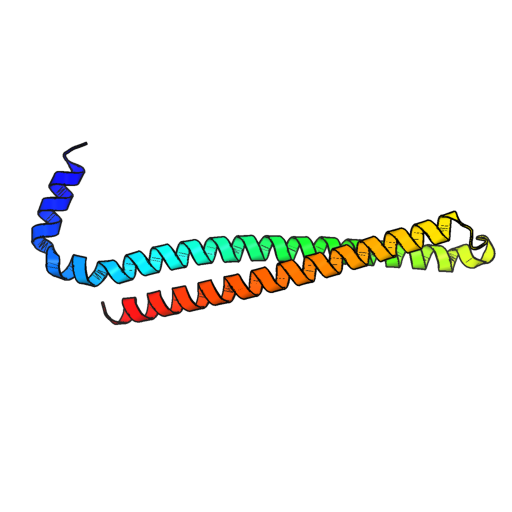8 -19.340 1.00 81.69 84 LEU A C 1
ATOM 677 O O . LEU A 1 84 ? 17.183 -2.515 -18.620 1.00 81.69 84 LEU A O 1
ATOM 681 N N . ASN A 1 85 ? 19.367 -2.052 -18.888 1.00 87.69 85 ASN A N 1
ATOM 682 C CA . ASN A 1 85 ? 19.727 -2.307 -17.494 1.00 87.69 85 ASN A CA 1
ATOM 683 C C . ASN A 1 85 ? 18.985 -1.357 -16.547 1.00 87.69 85 ASN A C 1
ATOM 685 O O . ASN A 1 85 ? 18.381 -1.806 -15.572 1.00 87.69 85 ASN A O 1
ATOM 689 N N . HIS A 1 86 ? 18.964 -0.057 -16.851 1.00 88.38 86 HIS A N 1
ATOM 690 C CA . HIS A 1 86 ? 18.271 0.933 -16.028 1.00 88.38 86 HIS A CA 1
ATOM 691 C C . HIS A 1 86 ? 16.757 0.689 -15.988 1.00 88.38 86 HIS A C 1
ATOM 693 O O . HIS A 1 86 ? 16.142 0.734 -14.922 1.00 88.38 86 HIS A O 1
ATOM 699 N N . ALA A 1 87 ? 16.151 0.382 -17.136 1.00 84.31 87 ALA A N 1
ATOM 700 C CA . ALA A 1 87 ? 14.730 0.078 -17.223 1.00 84.31 87 ALA A CA 1
ATOM 701 C C . ALA A 1 87 ? 14.373 -1.205 -16.446 1.00 84.31 87 ALA A C 1
ATOM 703 O O . ALA A 1 87 ? 13.381 -1.228 -15.715 1.00 84.31 87 ALA A O 1
ATOM 704 N N . THR A 1 88 ? 15.228 -2.230 -16.516 1.00 85.69 88 THR A N 1
ATOM 705 C CA . THR A 1 88 ? 15.074 -3.488 -15.768 1.00 85.69 88 THR A CA 1
ATOM 706 C C . THR A 1 88 ? 15.157 -3.262 -14.260 1.00 85.69 88 THR A C 1
ATOM 708 O O . THR A 1 88 ? 14.286 -3.730 -13.526 1.00 85.69 88 THR A O 1
ATOM 711 N N . ILE A 1 89 ? 16.155 -2.502 -13.790 1.00 90.44 89 ILE A N 1
ATOM 712 C CA . ILE A 1 89 ? 16.295 -2.138 -12.370 1.00 90.44 89 ILE A CA 1
ATOM 713 C C . ILE A 1 89 ? 15.050 -1.381 -11.900 1.00 90.44 89 ILE A C 1
ATOM 715 O O . ILE A 1 89 ? 14.466 -1.729 -10.878 1.00 90.44 89 ILE A O 1
ATOM 719 N N . LYS A 1 90 ? 14.577 -0.407 -12.684 1.00 88.81 90 LYS A N 1
ATOM 720 C CA . LYS A 1 90 ? 13.404 0.402 -12.335 1.00 88.81 90 LYS A CA 1
ATOM 721 C C . LYS A 1 90 ? 12.121 -0.426 -12.213 1.00 88.81 90 LYS A C 1
ATOM 723 O O . LYS A 1 90 ? 11.339 -0.193 -11.295 1.00 88.81 90 LYS A O 1
ATOM 728 N N . VAL A 1 91 ? 11.895 -1.391 -13.109 1.00 89.44 91 VAL A N 1
ATOM 729 C CA . VAL A 1 91 ? 10.748 -2.313 -13.010 1.00 89.44 91 VAL A CA 1
ATOM 730 C C . VAL A 1 91 ? 10.889 -3.243 -11.806 1.00 89.44 91 VAL A C 1
ATOM 732 O O . VAL A 1 91 ? 9.903 -3.496 -11.116 1.00 89.44 91 VAL A O 1
ATOM 735 N N . MET A 1 92 ? 12.100 -3.727 -11.525 1.00 91.00 92 MET A N 1
ATOM 736 C CA . MET A 1 92 ? 12.364 -4.587 -10.371 1.00 91.00 92 MET A CA 1
ATOM 737 C C . MET A 1 92 ? 12.107 -3.856 -9.047 1.00 91.00 92 MET A C 1
ATOM 739 O O . MET A 1 92 ? 11.416 -4.389 -8.177 1.00 91.00 92 MET A O 1
ATOM 743 N N . ASP A 1 93 ? 12.589 -2.620 -8.917 1.00 91.31 93 ASP A N 1
ATOM 744 C CA . ASP A 1 93 ? 12.353 -1.772 -7.747 1.00 91.31 93 ASP A CA 1
ATOM 745 C C . ASP A 1 93 ? 10.865 -1.441 -7.580 1.00 91.31 93 ASP A C 1
ATOM 747 O O . ASP A 1 93 ? 10.336 -1.504 -6.466 1.00 91.31 93 ASP A O 1
ATOM 751 N N . ALA A 1 94 ? 10.161 -1.151 -8.679 1.00 88.94 94 ALA A N 1
ATOM 752 C CA . ALA A 1 94 ? 8.726 -0.886 -8.645 1.00 88.94 94 ALA A CA 1
ATOM 753 C C . ALA A 1 94 ? 7.909 -2.127 -8.232 1.00 88.94 94 ALA A C 1
ATOM 755 O O . ALA A 1 94 ? 6.999 -2.013 -7.407 1.00 88.94 94 ALA A O 1
ATOM 756 N N . GLU A 1 95 ? 8.254 -3.322 -8.727 1.00 88.88 95 GLU A N 1
ATOM 757 C CA . GLU A 1 95 ? 7.605 -4.574 -8.309 1.00 88.88 95 GLU A CA 1
ATOM 758 C C . GLU A 1 95 ? 7.883 -4.871 -6.829 1.00 88.88 95 GLU A C 1
ATOM 760 O O . GLU A 1 95 ? 6.968 -5.235 -6.088 1.00 88.88 95 GLU A O 1
ATOM 765 N N . LYS A 1 96 ? 9.119 -4.652 -6.361 1.00 92.25 96 LYS A N 1
ATOM 766 C CA . LYS A 1 96 ? 9.468 -4.809 -4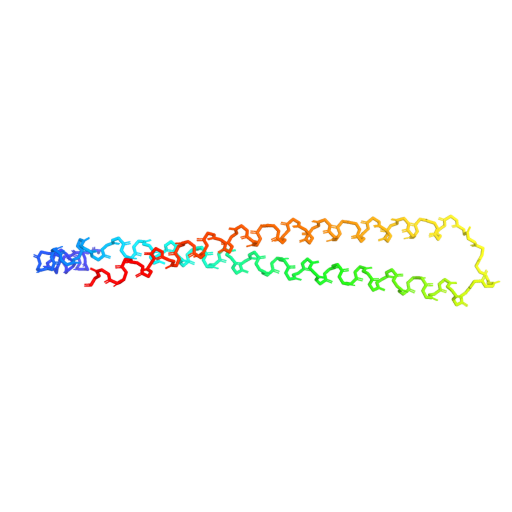.944 1.00 92.25 96 LYS A CA 1
ATOM 767 C C . LYS A 1 96 ? 8.646 -3.869 -4.062 1.00 92.25 96 LYS A C 1
ATOM 769 O O . LYS A 1 96 ? 8.030 -4.318 -3.096 1.00 92.25 96 LYS A O 1
ATOM 774 N N . GLN A 1 97 ? 8.569 -2.588 -4.420 1.00 90.31 97 GLN A N 1
ATOM 775 C CA . GLN A 1 97 ? 7.793 -1.597 -3.674 1.00 90.31 97 GLN A CA 1
ATOM 776 C C . GLN A 1 97 ? 6.294 -1.934 -3.660 1.00 90.31 97 GLN A C 1
ATOM 778 O O . GLN A 1 97 ? 5.616 -1.779 -2.638 1.00 90.31 97 GLN A O 1
ATOM 783 N N . LYS A 1 98 ? 5.762 -2.436 -4.777 1.00 89.69 98 LYS A N 1
ATOM 784 C CA . LYS A 1 98 ? 4.388 -2.937 -4.871 1.00 89.69 98 LYS A CA 1
ATOM 785 C C . LYS A 1 98 ? 4.155 -4.143 -3.955 1.00 89.69 98 LYS A C 1
ATOM 787 O O . LYS A 1 98 ? 3.130 -4.197 -3.276 1.00 89.69 98 LYS A O 1
ATOM 792 N N . ALA A 1 99 ? 5.081 -5.098 -3.909 1.00 91.81 99 ALA A N 1
ATOM 793 C CA . ALA A 1 99 ? 4.968 -6.272 -3.048 1.00 91.81 99 ALA A CA 1
ATOM 794 C C . ALA A 1 99 ? 4.994 -5.892 -1.557 1.00 91.81 99 ALA A C 1
ATOM 796 O O . ALA A 1 99 ? 4.132 -6.325 -0.791 1.00 91.81 99 ALA A O 1
ATOM 797 N N . GLU A 1 100 ? 5.933 -5.031 -1.155 1.00 92.56 100 GLU A N 1
ATOM 798 C CA . GLU A 1 100 ? 6.064 -4.551 0.226 1.00 92.56 100 GLU A CA 1
ATOM 799 C C . GLU A 1 100 ? 4.822 -3.767 0.678 1.00 92.56 100 GLU A C 1
ATOM 801 O O . GLU A 1 100 ? 4.251 -4.052 1.734 1.00 92.56 100 GLU A O 1
ATOM 806 N N . SER A 1 101 ? 4.348 -2.830 -0.149 1.00 88.62 101 SER A N 1
ATOM 807 C CA . SER A 1 101 ? 3.133 -2.056 0.146 1.00 88.62 101 SER A CA 1
ATOM 808 C C . SER A 1 101 ? 1.866 -2.918 0.145 1.00 88.62 101 SER A C 1
ATOM 810 O O . SER A 1 101 ? 0.972 -2.691 0.961 1.00 88.62 101 SER A O 1
ATOM 812 N N . GLY A 1 102 ? 1.798 -3.949 -0.703 1.00 90.56 102 GLY A N 1
ATOM 813 C CA . GLY A 1 102 ? 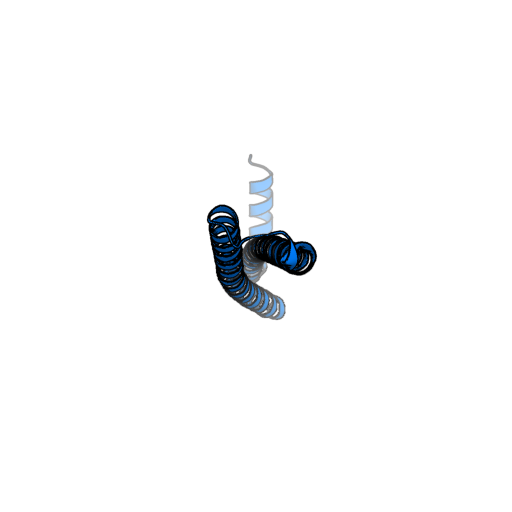0.705 -4.922 -0.707 1.00 90.56 102 GLY A CA 1
ATOM 814 C C . GLY A 1 102 ? 0.654 -5.749 0.579 1.00 90.56 102 GLY A C 1
ATOM 815 O O . GLY A 1 102 ? -0.418 -5.915 1.167 1.00 90.56 102 GLY A O 1
ATOM 816 N N . ALA A 1 103 ? 1.810 -6.210 1.063 1.00 93.56 103 ALA A N 1
ATOM 817 C CA . ALA A 1 103 ? 1.913 -6.932 2.329 1.00 93.56 103 ALA A CA 1
ATOM 818 C C . ALA A 1 103 ? 1.545 -6.043 3.532 1.00 93.56 103 ALA A C 1
ATOM 820 O O . ALA A 1 103 ? 0.818 -6.482 4.430 1.00 93.56 103 ALA A O 1
ATOM 821 N N . GLU A 1 104 ? 1.995 -4.783 3.542 1.00 91.31 104 GLU A N 1
ATOM 822 C CA . GLU A 1 104 ? 1.630 -3.810 4.580 1.00 91.31 104 GLU A CA 1
ATOM 823 C C . GLU A 1 104 ? 0.117 -3.544 4.587 1.00 91.31 104 GLU A C 1
ATOM 825 O O . GLU A 1 104 ? -0.515 -3.626 5.644 1.00 91.31 104 GLU A O 1
ATOM 830 N N . HIS A 1 105 ? -0.477 -3.301 3.414 1.00 91.00 105 HIS A N 1
ATOM 831 C CA . HIS A 1 105 ? -1.918 -3.114 3.265 1.00 91.00 105 HIS A CA 1
ATOM 832 C C . HIS A 1 105 ? -2.701 -4.321 3.792 1.00 91.00 105 HIS A C 1
ATOM 834 O O . HIS A 1 105 ? -3.604 -4.153 4.608 1.00 91.00 105 HIS A O 1
ATOM 840 N N . GLN A 1 106 ? -2.313 -5.545 3.419 1.00 92.50 106 GLN A N 1
ATOM 841 C CA . GLN A 1 106 ? -2.986 -6.755 3.893 1.00 92.50 106 GLN A CA 1
ATOM 842 C C . GLN A 1 106 ? -2.894 -6.909 5.417 1.00 92.50 106 GLN A C 1
ATOM 844 O O . GLN A 1 106 ? -3.870 -7.288 6.067 1.00 92.50 106 GLN A O 1
ATOM 849 N N . LYS A 1 107 ? -1.737 -6.598 6.011 1.00 93.81 107 LYS A N 1
ATOM 850 C CA . LYS A 1 107 ? -1.565 -6.627 7.468 1.00 93.81 107 LYS A CA 1
ATOM 851 C C . LYS A 1 107 ? -2.483 -5.614 8.156 1.00 93.81 107 LYS A C 1
ATOM 853 O O . LYS A 1 107 ? -3.134 -5.966 9.136 1.00 93.81 107 LYS A O 1
ATOM 858 N N . LYS A 1 108 ? -2.549 -4.378 7.654 1.00 90.81 108 LYS A N 1
ATOM 859 C CA . LYS A 1 108 ? -3.409 -3.322 8.215 1.00 90.81 108 LYS A CA 1
ATOM 860 C C . LYS A 1 108 ? -4.897 -3.632 8.037 1.00 90.81 108 LYS A C 1
ATOM 862 O O . LYS A 1 108 ? -5.661 -3.417 8.972 1.00 90.81 108 LYS A O 1
ATOM 867 N N . ALA A 1 109 ? -5.284 -4.219 6.906 1.00 91.06 109 ALA A N 1
ATOM 868 C CA . ALA A 1 109 ? -6.652 -4.664 6.656 1.00 91.06 109 ALA A CA 1
ATOM 869 C C . ALA A 1 109 ? -7.110 -5.727 7.667 1.00 91.06 109 ALA A C 1
ATOM 871 O O . ALA A 1 109 ? -8.200 -5.607 8.216 1.00 91.06 109 ALA A O 1
ATOM 872 N N . LYS A 1 110 ? -6.255 -6.709 7.995 1.00 93.62 110 LYS A N 1
ATOM 873 C CA . LYS A 1 110 ? -6.564 -7.710 9.036 1.00 93.62 110 LYS A CA 1
ATOM 874 C C . LYS A 1 110 ? -6.791 -7.073 10.407 1.00 93.62 110 LYS A C 1
ATOM 876 O O . LYS A 1 110 ? -7.753 -7.410 11.085 1.00 93.62 110 LYS A O 1
ATOM 881 N N . VAL A 1 111 ? -5.937 -6.123 10.797 1.00 92.94 111 VAL A N 1
ATOM 882 C CA . VAL A 1 111 ? -6.083 -5.401 12.074 1.00 92.94 111 VAL A CA 1
ATOM 883 C C . VAL A 1 111 ? -7.389 -4.605 12.112 1.00 92.94 111 VAL A C 1
ATOM 885 O O . VAL A 1 111 ? -8.068 -4.590 13.137 1.00 92.94 111 VAL A O 1
ATOM 888 N N . PHE A 1 112 ? -7.755 -3.958 11.004 1.00 91.38 112 PHE A N 1
ATOM 889 C CA . PHE A 1 112 ? -9.029 -3.253 10.889 1.00 91.38 112 PHE A CA 1
ATOM 890 C C . PHE A 1 112 ? -10.223 -4.211 11.002 1.00 91.38 112 PHE A C 1
ATOM 892 O O . PHE A 1 112 ? -11.119 -3.956 11.802 1.00 91.38 112 PHE A O 1
ATOM 899 N N . GLU A 1 113 ? -10.199 -5.344 10.297 1.00 92.38 113 GLU A N 1
ATOM 900 C CA . GLU A 1 113 ? -11.260 -6.358 10.351 1.00 92.38 113 GLU A CA 1
ATOM 901 C C . GLU A 1 113 ? -11.445 -6.929 11.770 1.00 92.38 113 GLU A C 1
ATOM 903 O O . GLU A 1 113 ? -12.567 -7.087 12.253 1.00 92.38 113 GLU A O 1
ATOM 908 N N . GLU A 1 114 ? -10.349 -7.211 12.478 1.00 92.81 114 GLU A N 1
ATOM 909 C CA . GLU A 1 114 ? -10.385 -7.654 13.876 1.00 92.81 114 GLU A CA 1
ATOM 910 C C . GLU A 1 114 ? -10.962 -6.577 14.806 1.00 92.81 114 GLU A C 1
ATOM 912 O O . GLU A 1 114 ? -11.754 -6.882 15.704 1.00 92.81 114 GLU A O 1
ATOM 917 N N . ALA A 1 115 ? -10.592 -5.312 14.589 1.00 89.19 115 ALA A N 1
ATOM 918 C CA . ALA A 1 115 ? -11.111 -4.194 15.365 1.00 89.19 115 ALA A CA 1
ATOM 919 C C . ALA A 1 115 ? -12.614 -3.978 15.120 1.00 89.19 115 ALA A C 1
ATOM 921 O O . ALA A 1 115 ? -13.355 -3.796 16.087 1.00 89.19 115 ALA A O 1
ATOM 922 N N . GLU A 1 116 ? -13.088 -4.075 13.875 1.00 89.88 116 GLU A N 1
ATOM 923 C CA . GLU A 1 116 ? -14.518 -4.001 13.549 1.00 89.88 116 GLU A CA 1
ATOM 924 C C . GLU A 1 116 ? -15.312 -5.156 14.158 1.00 89.88 116 GLU A C 1
ATOM 926 O O . GLU A 1 116 ? -16.350 -4.921 14.778 1.00 89.88 116 GLU A O 1
ATOM 931 N N . LYS A 1 117 ? -14.808 -6.396 14.081 1.00 91.88 117 LYS A N 1
ATOM 932 C CA . LYS A 1 117 ? -15.449 -7.550 14.741 1.00 91.88 117 LYS A CA 1
ATOM 933 C C . LYS A 1 117 ? -15.605 -7.322 16.240 1.00 91.88 117 LYS A C 1
ATOM 935 O O . LYS A 1 117 ? -16.641 -7.657 16.818 1.00 91.88 117 LYS A O 1
ATOM 940 N N . LYS A 1 118 ? -14.594 -6.722 16.874 1.00 89.56 118 LYS A N 1
ATOM 941 C CA . LYS A 1 118 ? -14.637 -6.387 18.298 1.00 89.56 118 LYS A CA 1
ATOM 942 C C . LYS A 1 118 ? -15.677 -5.309 18.606 1.00 89.56 118 LYS A C 1
ATOM 944 O O . LYS A 1 118 ? -16.379 -5.436 19.604 1.00 89.56 118 LYS A O 1
ATOM 949 N N . VAL A 1 119 ? -15.798 -4.287 17.759 1.00 89.75 119 VAL A N 1
ATOM 950 C CA . VAL A 1 119 ? -16.843 -3.257 17.881 1.00 89.75 119 VAL A CA 1
ATOM 951 C C . VAL A 1 119 ? -18.232 -3.868 17.724 1.00 89.75 119 VAL A C 1
ATOM 953 O O . VAL A 1 119 ? -19.076 -3.620 18.578 1.00 89.75 119 VAL A O 1
ATOM 956 N N . SER A 1 120 ? -18.449 -4.707 16.706 1.00 88.69 120 SER A N 1
ATOM 957 C CA . SER A 1 120 ? -19.727 -5.400 16.485 1.00 88.69 120 SER A CA 1
ATOM 958 C C . SER A 1 120 ? -20.111 -6.240 17.700 1.00 88.69 120 SER A C 1
ATOM 960 O O . SER A 1 120 ? -21.175 -6.045 18.270 1.00 88.69 120 SER A O 1
ATOM 962 N N . THR A 1 121 ? -19.192 -7.087 18.176 1.00 88.50 121 THR A N 1
ATOM 963 C CA . THR A 1 121 ? -19.444 -7.971 19.326 1.00 88.50 121 THR A CA 1
ATOM 964 C C . THR A 1 121 ? -19.794 -7.182 20.588 1.00 88.50 121 THR A C 1
ATOM 966 O O . THR A 1 121 ? -20.654 -7.591 21.356 1.00 88.50 121 THR A O 1
ATOM 969 N N . LEU A 1 122 ? -19.119 -6.055 20.836 1.00 84.81 122 LEU A N 1
ATOM 970 C CA . LEU A 1 122 ? -19.402 -5.213 22.002 1.00 84.81 122 LEU A CA 1
ATOM 971 C C . LEU A 1 122 ? -20.681 -4.384 21.831 1.00 84.81 122 LEU A C 1
ATOM 973 O O . LEU A 1 122 ? -21.309 -4.052 22.831 1.00 84.81 122 LEU A O 1
ATOM 977 N N . GLY A 1 123 ? -21.052 -4.052 20.593 1.00 78.75 123 GLY A N 1
ATOM 978 C CA . GLY A 1 123 ? -22.302 -3.372 20.262 1.00 78.75 123 GLY A CA 1
ATOM 979 C C . GLY A 1 123 ? -23.521 -4.272 20.445 1.00 78.75 123 GLY A C 1
ATOM 980 O O . GLY A 1 123 ? -24.532 -3.806 20.951 1.00 78.75 123 GLY A O 1
ATOM 981 N N . ASP A 1 124 ? -23.400 -5.564 20.131 1.00 76.62 124 ASP A N 1
ATOM 982 C CA . ASP A 1 124 ? -24.480 -6.550 20.289 1.00 76.62 124 ASP A CA 1
ATOM 983 C C . ASP A 1 124 ? -24.814 -6.863 21.764 1.00 76.62 124 ASP A C 1
ATOM 985 O O . ASP A 1 124 ? -25.859 -7.439 22.065 1.00 76.62 124 ASP A O 1
ATOM 989 N N . VAL A 1 125 ? -23.917 -6.513 22.694 1.00 68.38 125 VAL A N 1
ATOM 990 C CA . VAL A 1 125 ? -24.029 -6.803 24.139 1.00 68.38 125 VAL A CA 1
ATOM 991 C C . VAL A 1 125 ? -24.479 -5.569 24.948 1.00 68.38 125 VAL A C 1
ATOM 993 O O . VAL A 1 125 ? -24.674 -5.666 26.164 1.00 68.38 125 VAL A O 1
ATOM 996 N N . LEU A 1 126 ? -24.649 -4.412 24.294 1.00 59.91 126 LEU A N 1
ATOM 997 C CA . LEU A 1 126 ? -25.104 -3.150 24.896 1.00 59.91 126 LEU A CA 1
ATOM 998 C C . LEU A 1 126 ? -26.615 -2.948 24.785 1.00 59.91 126 LEU A C 1
ATOM 1000 O O . LEU A 1 126 ? -27.185 -2.479 25.799 1.00 59.91 126 LEU A O 1
#

Sequence (126 aa):
MNESTRRLKLSSKKLGSCIEKARPYYEALEKAKVAQLECQAATLKYQRANEIHAAAKETVALAEQRFMSNSHEWQFDNAWQEMLNHATIKVMDAEKQKAESGAEHQKKAKVFEEAEKKVSTLGDVL

InterPro domains:
  IPR007940 SH3-binding 5 [PF05276] (1-122)
  IPR007940 SH3-binding 5 [PTHR19423] (1-122)

Foldseek 3Di:
DPPVVVVCVVVCVVCVVVCVLCVQLVVLVVQLVVLVVQLVVLVVQLVVLVVQLVVLVVVLVVLVVVCVVCVVPDDCDPVNVVVNVVSVVSNVVSVVSNVVSVVSSVVSVVSSVVSVVSSVVSVVVD

Organism: NCBI:txid112268